Protein AF-A0A060YW47-F1 (afdb_monomer)

Structure (mmCIF, N/CA/C/O backbone):
data_AF-A0A060YW47-F1
#
_entry.id   AF-A0A060YW47-F1
#
loop_
_atom_site.group_PDB
_atom_site.id
_atom_site.type_symbol
_atom_site.label_atom_id
_atom_site.label_alt_id
_atom_site.label_comp_id
_atom_site.label_asym_id
_atom_site.label_entity_id
_atom_site.label_seq_id
_atom_site.pdbx_PDB_ins_code
_atom_site.Cartn_x
_atom_site.Cartn_y
_atom_site.Cartn_z
_atom_site.occupancy
_atom_site.B_iso_or_equiv
_atom_site.auth_seq_id
_atom_site.auth_comp_id
_atom_site.auth_asym_id
_atom_site.auth_atom_id
_atom_site.pdbx_PDB_model_num
ATOM 1 N N . MET A 1 1 ? 2.287 -8.862 11.123 1.00 85.50 1 MET A N 1
ATOM 2 C CA . MET A 1 1 ? 1.867 -7.884 10.090 1.00 85.50 1 MET A CA 1
ATOM 3 C C . MET A 1 1 ? 0.951 -8.577 9.092 1.00 85.50 1 MET A C 1
ATOM 5 O O . MET A 1 1 ? 1.106 -9.778 8.912 1.00 85.50 1 MET A O 1
ATOM 9 N N . LYS A 1 2 ? 0.006 -7.854 8.477 1.00 94.81 2 LYS A N 1
ATOM 10 C CA . LYS A 1 2 ? -0.851 -8.358 7.388 1.00 94.81 2 LYS A CA 1
ATOM 11 C C . LYS A 1 2 ? -0.605 -7.508 6.139 1.00 94.81 2 LYS A C 1
ATOM 13 O O . LYS A 1 2 ? -0.529 -6.289 6.262 1.00 94.81 2 LYS A O 1
ATOM 18 N N . LEU A 1 3 ? -0.453 -8.144 4.979 1.00 96.06 3 LEU A N 1
ATOM 19 C CA . LEU A 1 3 ? -0.354 -7.451 3.695 1.00 96.06 3 LEU A CA 1
ATOM 20 C C . LEU A 1 3 ? -1.755 -6.988 3.275 1.00 96.06 3 LEU A C 1
ATOM 22 O O . LEU A 1 3 ? -2.703 -7.760 3.368 1.00 96.06 3 LEU A O 1
ATOM 26 N N . ILE A 1 4 ? -1.881 -5.729 2.859 1.00 97.12 4 ILE A N 1
ATOM 27 C CA . ILE A 1 4 ? -3.137 -5.164 2.333 1.00 97.12 4 ILE A CA 1
ATOM 28 C C . ILE A 1 4 ? -3.145 -5.248 0.804 1.00 97.12 4 ILE A C 1
ATOM 30 O O . ILE A 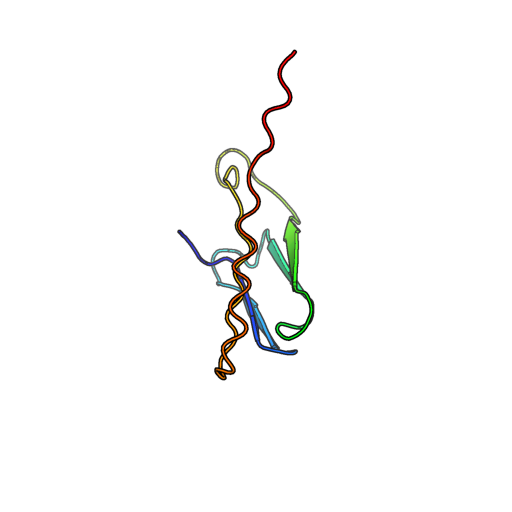1 4 ? -4.129 -5.656 0.194 1.00 97.12 4 ILE A O 1
ATOM 34 N N . GLY A 1 5 ? -2.021 -4.883 0.194 1.00 97.19 5 GLY A N 1
ATOM 35 C CA . GLY A 1 5 ? -1.795 -4.915 -1.241 1.00 97.19 5 GLY A CA 1
ATOM 36 C C . GLY A 1 5 ? -0.417 -4.352 -1.573 1.00 97.19 5 GLY A C 1
ATOM 37 O O . GLY A 1 5 ? 0.277 -3.835 -0.693 1.00 97.19 5 GLY A O 1
ATOM 38 N N . TYR A 1 6 ? -0.011 -4.471 -2.831 1.00 96.38 6 TYR A N 1
ATOM 39 C CA . TYR A 1 6 ? 1.276 -3.980 -3.315 1.00 96.38 6 TYR A CA 1
ATOM 40 C C . TYR A 1 6 ? 1.231 -3.631 -4.804 1.00 96.38 6 TYR A C 1
ATOM 42 O O . TYR A 1 6 ? 0.388 -4.120 -5.556 1.00 96.38 6 TYR A O 1
ATOM 50 N N . ALA A 1 7 ? 2.180 -2.791 -5.216 1.00 96.50 7 ALA A N 1
ATOM 51 C CA . ALA A 1 7 ? 2.479 -2.526 -6.614 1.00 96.50 7 ALA A CA 1
ATOM 52 C C . ALA A 1 7 ? 3.776 -3.253 -6.996 1.00 96.50 7 ALA A C 1
ATOM 54 O O . ALA A 1 7 ? 4.818 -3.036 -6.379 1.00 96.50 7 ALA A O 1
ATOM 55 N N . TYR A 1 8 ? 3.721 -4.106 -8.015 1.00 93.88 8 TYR A N 1
ATOM 56 C CA . TYR A 1 8 ? 4.890 -4.690 -8.666 1.00 93.88 8 TYR A CA 1
ATOM 57 C C . TYR A 1 8 ? 5.056 -4.050 -10.041 1.00 93.88 8 TYR A C 1
ATOM 59 O O . TYR A 1 8 ? 4.336 -4.382 -10.986 1.00 93.88 8 TYR A O 1
ATOM 67 N N . TYR A 1 9 ? 5.972 -3.081 -10.136 1.00 92.31 9 TYR A N 1
ATOM 68 C CA . TYR A 1 9 ? 5.993 -2.122 -11.241 1.00 92.31 9 TYR A CA 1
ATOM 69 C C . TYR A 1 9 ? 4.579 -1.560 -11.466 1.00 92.31 9 TYR A C 1
ATOM 71 O O . TYR A 1 9 ? 3.980 -1.017 -10.543 1.00 92.31 9 TYR A O 1
ATOM 79 N N . LYS A 1 10 ? 4.001 -1.756 -12.652 1.00 95.00 10 LYS A N 1
ATOM 80 C CA . LYS A 1 10 ? 2.662 -1.266 -13.008 1.00 95.00 10 LYS A CA 1
ATOM 81 C C . LYS A 1 10 ? 1.519 -2.205 -12.607 1.00 95.00 10 LYS A C 1
ATOM 83 O O . LYS A 1 10 ? 0.360 -1.864 -12.825 1.00 95.00 10 LYS A O 1
ATOM 88 N N . THR A 1 11 ? 1.823 -3.381 -12.067 1.00 97.06 11 THR A N 1
ATOM 89 C CA . THR A 1 11 ? 0.811 -4.362 -11.667 1.00 97.06 11 THR A CA 1
ATOM 90 C C . THR A 1 11 ? 0.408 -4.127 -10.221 1.00 97.06 11 THR A C 1
ATOM 92 O O . THR A 1 11 ? 1.265 -4.097 -9.341 1.00 97.06 11 THR A O 1
ATOM 95 N N . ILE A 1 12 ? -0.892 -3.998 -9.966 1.00 97.69 12 ILE A N 1
ATOM 96 C CA . ILE A 1 12 ? -1.448 -3.874 -8.617 1.00 97.69 12 ILE A CA 1
ATOM 97 C C . ILE A 1 12 ? -2.029 -5.215 -8.184 1.00 97.69 12 ILE A C 1
ATOM 99 O O . ILE A 1 12 ? -2.800 -5.825 -8.924 1.00 97.69 12 ILE A O 1
ATOM 103 N N . THR A 1 13 ? -1.707 -5.626 -6.962 1.00 97.69 13 THR A N 1
ATOM 104 C CA . THR A 1 13 ? -2.290 -6.804 -6.321 1.00 97.69 13 THR A CA 1
ATOM 105 C C . THR A 1 13 ? -2.894 -6.398 -4.984 1.00 97.69 13 THR A C 1
ATOM 107 O O . THR A 1 13 ? -2.218 -5.789 -4.155 1.00 97.69 13 THR A O 1
ATOM 110 N N . MET A 1 14 ? -4.156 -6.764 -4.765 1.00 98.00 14 MET A N 1
ATOM 111 C CA . MET A 1 14 ? -4.852 -6.604 -3.489 1.00 98.00 14 MET A CA 1
ATOM 112 C C . MET A 1 14 ? -5.028 -7.961 -2.813 1.00 98.00 14 MET A C 1
ATOM 114 O O . MET A 1 14 ? -5.227 -8.979 -3.473 1.00 98.00 14 MET A O 1
ATOM 118 N N . GLU A 1 15 ? -4.977 -7.970 -1.485 1.00 97.88 15 GLU A N 1
ATOM 119 C CA . GLU A 1 15 ? -5.379 -9.132 -0.703 1.00 97.88 15 GLU A CA 1
ATOM 120 C C . GLU A 1 15 ? -6.904 -9.146 -0.553 1.00 97.88 15 GLU A C 1
ATOM 122 O O . GLU A 1 15 ? -7.504 -8.153 -0.132 1.00 97.88 15 GLU A O 1
ATOM 127 N N . LYS A 1 16 ? -7.536 -10.294 -0.840 1.00 96.75 16 LYS A N 1
ATOM 128 C CA . LYS A 1 16 ? -9.008 -10.445 -0.910 1.00 96.75 16 LYS A CA 1
ATOM 129 C C . LYS A 1 16 ? -9.753 -9.884 0.302 1.00 96.75 16 LYS A C 1
ATOM 131 O O . LYS A 1 16 ? -10.848 -9.344 0.180 1.00 96.75 16 LYS A O 1
ATOM 136 N N . SER A 1 17 ? -9.161 -10.008 1.487 1.00 94.44 17 SER A N 1
ATOM 137 C CA . SER A 1 17 ? -9.747 -9.534 2.746 1.00 94.44 17 SER A CA 1
ATOM 138 C C . SER A 1 17 ? -9.865 -8.006 2.840 1.00 94.44 17 SER A C 1
ATOM 140 O O . SER A 1 17 ? -10.597 -7.517 3.698 1.00 94.44 17 SER A O 1
ATOM 142 N N . PHE A 1 18 ? -9.164 -7.253 1.986 1.00 95.56 18 PHE A N 1
ATOM 143 C CA . PHE A 1 18 ? -9.043 -5.794 2.064 1.00 95.56 18 PHE A CA 1
ATOM 144 C C . PHE A 1 18 ? -9.621 -5.045 0.854 1.00 95.56 18 PHE A C 1
ATOM 146 O O . PHE A 1 18 ? -9.812 -3.834 0.939 1.00 95.56 18 PHE A O 1
ATOM 153 N N . GLU A 1 19 ? -9.981 -5.746 -0.225 1.00 94.12 19 GLU A N 1
ATOM 154 C CA . GLU A 1 19 ? -10.498 -5.162 -1.480 1.00 94.12 19 GLU A CA 1
ATOM 155 C C . GLU A 1 19 ? -11.734 -4.259 -1.309 1.00 94.12 19 GLU A C 1
ATOM 157 O O . GLU A 1 19 ? -11.994 -3.398 -2.142 1.00 94.12 19 GLU A O 1
ATOM 162 N N . LYS A 1 20 ? -12.517 -4.439 -0.236 1.00 94.56 20 LYS A N 1
ATOM 163 C CA . LYS A 1 20 ? -13.748 -3.660 -0.002 1.00 94.56 20 LYS A CA 1
ATOM 164 C C . LYS A 1 20 ? -13.510 -2.265 0.575 1.00 94.56 20 LYS A C 1
ATOM 166 O O . LYS A 1 20 ? -14.312 -1.369 0.337 1.00 94.56 20 LYS A O 1
ATOM 171 N N . HIS A 1 21 ? -12.468 -2.103 1.385 1.00 94.94 21 HIS A N 1
ATOM 172 C CA . HIS A 1 21 ? -12.272 -0.911 2.225 1.00 94.94 21 HIS A CA 1
ATOM 173 C C . HIS A 1 21 ? -10.984 -0.158 1.886 1.00 94.94 21 HIS A C 1
ATOM 175 O O . HIS A 1 21 ? -10.820 0.998 2.280 1.00 94.94 21 H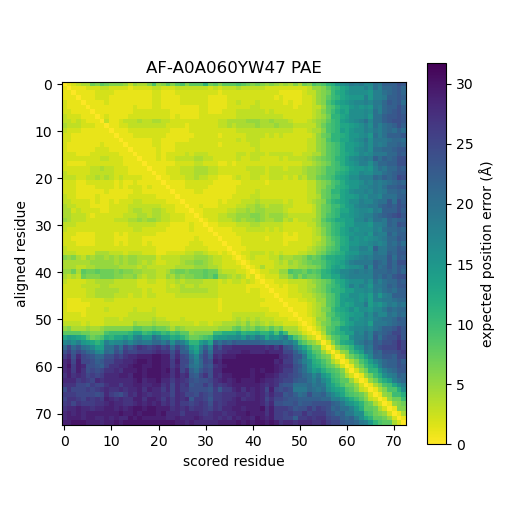IS A O 1
ATOM 181 N N . PHE A 1 22 ? -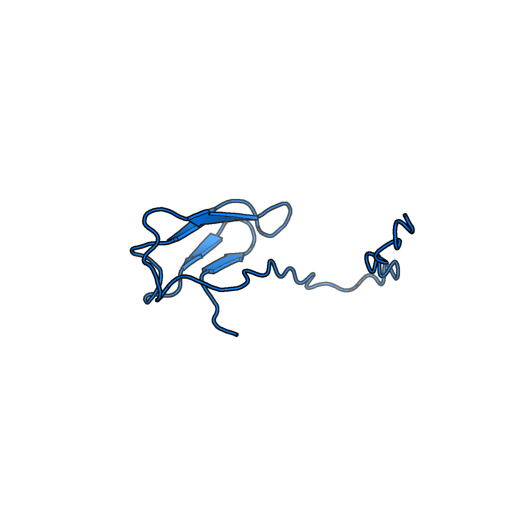10.097 -0.802 1.129 1.00 97.06 22 PHE A N 1
ATOM 182 C CA . PHE A 1 22 ? -8.789 -0.296 0.757 1.00 97.06 22 PHE A CA 1
ATOM 183 C C . PHE A 1 22 ? -8.562 -0.473 -0.738 1.00 97.06 22 PHE A C 1
ATOM 185 O O . PHE A 1 22 ? -9.140 -1.355 -1.370 1.00 97.06 22 PHE A O 1
ATOM 192 N N . ASN A 1 23 ? -7.667 0.336 -1.290 1.00 97.62 23 ASN A N 1
ATOM 193 C CA . ASN A 1 23 ? -7.151 0.152 -2.639 1.00 97.62 23 ASN A CA 1
ATOM 194 C C . ASN A 1 23 ? -5.668 0.535 -2.690 1.00 97.62 23 ASN A C 1
ATOM 196 O O . ASN A 1 23 ? -5.217 1.360 -1.897 1.00 97.62 23 ASN A O 1
ATOM 200 N N . VAL A 1 24 ? -4.916 -0.029 -3.632 1.00 97.62 24 VAL A N 1
ATOM 201 C CA . VAL A 1 24 ? -3.519 0.338 -3.893 1.00 97.62 24 VAL A CA 1
ATOM 202 C C . VAL A 1 24 ? -3.392 0.874 -5.315 1.00 97.62 24 VAL A C 1
ATOM 204 O O . VAL A 1 24 ? -4.035 0.384 -6.237 1.00 97.62 24 VAL A O 1
ATOM 207 N N . SER A 1 25 ? -2.569 1.900 -5.514 1.00 97.44 25 SER A N 1
ATOM 208 C CA . SER A 1 25 ? -2.240 2.407 -6.851 1.00 97.44 25 SER A CA 1
ATOM 209 C C . SER A 1 25 ? -0.784 2.853 -6.943 1.00 97.44 25 SER A C 1
ATOM 211 O O . SER A 1 25 ? -0.098 2.955 -5.930 1.00 97.44 25 SER A O 1
ATOM 213 N N . GLY A 1 26 ? -0.329 3.184 -8.153 1.00 95.62 26 GLY A N 1
ATOM 214 C CA . GLY A 1 26 ? 1.008 3.723 -8.409 1.00 95.62 26 GLY A CA 1
ATOM 215 C C . GLY A 1 26 ? 1.874 2.793 -9.256 1.00 95.62 26 GLY A C 1
ATOM 216 O O . GLY A 1 26 ? 1.362 1.961 -10.003 1.00 95.62 26 GLY A O 1
ATOM 217 N N . ASP A 1 27 ? 3.187 2.972 -9.144 1.00 94.31 27 ASP A N 1
ATOM 218 C CA . ASP A 1 27 ? 4.222 2.188 -9.812 1.00 94.31 27 ASP A CA 1
ATOM 219 C C . ASP A 1 27 ? 5.248 1.735 -8.766 1.00 94.31 27 ASP A C 1
ATOM 221 O O . ASP A 1 27 ? 5.956 2.559 -8.187 1.00 94.31 27 ASP A O 1
ATOM 225 N N . GLY A 1 28 ? 5.360 0.425 -8.542 1.00 91.56 28 GLY A N 1
ATOM 226 C CA . GLY A 1 28 ? 6.274 -0.164 -7.560 1.00 91.56 28 GLY A CA 1
ATOM 227 C C . GLY A 1 28 ? 7.756 0.169 -7.782 1.00 91.56 28 GLY A C 1
ATOM 228 O O . GLY A 1 28 ? 8.553 0.008 -6.864 1.00 91.56 28 GLY A O 1
ATOM 229 N N . GLY A 1 29 ? 8.135 0.659 -8.969 1.00 90.25 29 GLY A N 1
ATOM 230 C CA . GLY A 1 29 ? 9.480 1.167 -9.250 1.00 90.25 29 GLY A CA 1
ATOM 231 C C . GLY A 1 29 ? 9.700 2.646 -8.902 1.00 90.25 29 GLY A C 1
ATOM 232 O O . GLY A 1 29 ? 10.813 3.140 -9.072 1.00 90.25 29 GLY A O 1
ATOM 233 N N . LYS A 1 30 ? 8.662 3.374 -8.470 1.00 91.94 30 LYS A N 1
ATOM 234 C CA . LYS A 1 30 ? 8.705 4.822 -8.197 1.00 91.94 30 LYS A CA 1
ATOM 235 C C . LYS A 1 30 ? 8.019 5.171 -6.880 1.00 91.94 30 LYS A C 1
ATOM 237 O O . LYS A 1 30 ? 8.676 5.578 -5.929 1.00 91.94 30 LYS A O 1
ATOM 242 N N . GLU A 1 31 ? 6.703 5.006 -6.837 1.00 93.56 31 GLU A N 1
ATOM 243 C CA . GLU A 1 31 ? 5.843 5.383 -5.721 1.00 93.56 31 GLU A CA 1
ATOM 244 C C . GLU A 1 31 ? 4.555 4.560 -5.739 1.00 93.56 31 GLU A C 1
ATOM 246 O O . GLU A 1 31 ? 3.995 4.266 -6.796 1.00 93.56 31 GLU A O 1
ATOM 251 N N . ALA A 1 32 ? 4.067 4.210 -4.555 1.00 95.62 32 ALA A N 1
ATOM 252 C CA . ALA A 1 32 ? 2.816 3.493 -4.377 1.00 95.62 32 ALA A CA 1
ATOM 253 C C . ALA A 1 32 ? 1.974 4.178 -3.302 1.00 95.62 32 ALA A C 1
ATOM 255 O O . ALA A 1 32 ? 2.498 4.746 -2.342 1.00 95.62 32 ALA A O 1
ATOM 256 N N . TYR A 1 33 ? 0.662 4.092 -3.466 1.00 97.19 33 TYR A N 1
ATOM 257 C CA . TYR A 1 33 ? -0.324 4.764 -2.638 1.00 97.19 33 TYR A CA 1
ATOM 258 C C . TYR A 1 33 ? -1.282 3.739 -2.050 1.00 97.19 33 TYR A C 1
ATOM 260 O O . TYR A 1 33 ? -1.789 2.884 -2.776 1.00 97.19 33 TYR A O 1
ATOM 268 N N . LEU A 1 34 ? -1.550 3.853 -0.750 1.00 97.31 34 LEU A N 1
ATOM 269 C CA . LEU A 1 34 ? -2.639 3.147 -0.083 1.00 97.31 34 LEU A CA 1
ATOM 270 C C . LEU A 1 34 ? -3.814 4.114 0.075 1.00 97.31 34 LEU A C 1
ATOM 272 O O . LEU A 1 34 ? -3.695 5.136 0.747 1.00 97.31 34 LEU A O 1
ATOM 276 N N . HIS A 1 35 ? -4.950 3.772 -0.521 1.00 97.31 35 HIS A N 1
ATOM 277 C CA . HIS A 1 35 ? -6.199 4.519 -0.415 1.00 97.31 35 HIS A CA 1
ATOM 278 C C . HIS A 1 35 ? -7.083 3.891 0.653 1.00 97.31 35 HIS A C 1
ATOM 280 O O . HIS A 1 35 ? -7.382 2.698 0.596 1.00 97.31 35 HIS A O 1
ATOM 286 N N . LEU A 1 36 ? -7.514 4.703 1.613 1.00 95.50 36 LEU A N 1
ATOM 287 C CA . LEU A 1 36 ? -8.414 4.310 2.691 1.00 95.50 36 LEU A CA 1
ATOM 288 C C . LEU A 1 36 ? -9.821 4.776 2.294 1.00 95.50 36 LEU A C 1
ATOM 290 O O . LEU A 1 36 ? -10.112 5.967 2.361 1.00 95.50 36 LEU A O 1
ATOM 294 N N . LEU A 1 37 ? -10.668 3.862 1.811 1.00 95.00 37 LEU A N 1
ATOM 295 C CA . LEU A 1 37 ? -11.940 4.214 1.163 1.00 95.00 37 LEU A CA 1
ATOM 296 C C . LEU A 1 37 ? -13.108 4.296 2.151 1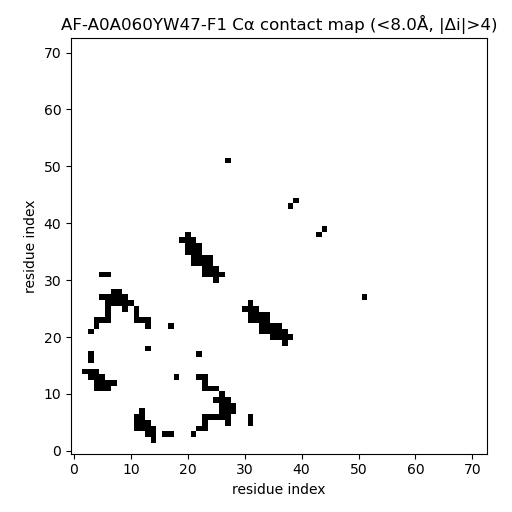.00 95.00 37 LEU A C 1
ATOM 298 O O . LEU A 1 37 ? -13.876 5.253 2.138 1.00 95.00 37 LEU A O 1
ATOM 302 N N . SER A 1 38 ? -13.264 3.277 2.998 1.00 92.25 38 SER A N 1
ATOM 303 C CA . SER A 1 38 ? -14.370 3.177 3.958 1.00 92.25 38 SER A CA 1
ATOM 304 C C . SER A 1 38 ? -13.887 2.473 5.222 1.00 92.25 38 SER A C 1
ATOM 306 O O . SER A 1 38 ? -14.059 1.264 5.378 1.00 92.25 38 SER A O 1
ATOM 308 N N . LEU A 1 39 ? -13.211 3.233 6.087 1.00 91.62 39 LEU A N 1
ATOM 309 C CA . LEU A 1 39 ? -12.620 2.727 7.325 1.00 91.62 39 LEU A CA 1
ATOM 310 C C . LEU A 1 39 ? -13.681 2.405 8.371 1.00 91.62 39 LEU A C 1
ATOM 312 O O . LEU A 1 39 ? -14.621 3.174 8.581 1.00 91.62 39 LEU A O 1
ATOM 316 N N . ARG A 1 40 ? -13.479 1.293 9.073 1.00 93.81 40 ARG A N 1
ATOM 317 C CA . ARG A 1 40 ? -14.307 0.853 10.193 1.00 93.81 40 ARG A CA 1
ATOM 318 C C . ARG A 1 40 ? -13.506 0.911 11.481 1.00 93.81 40 ARG A C 1
ATOM 320 O O . ARG A 1 40 ? -12.346 0.503 11.534 1.00 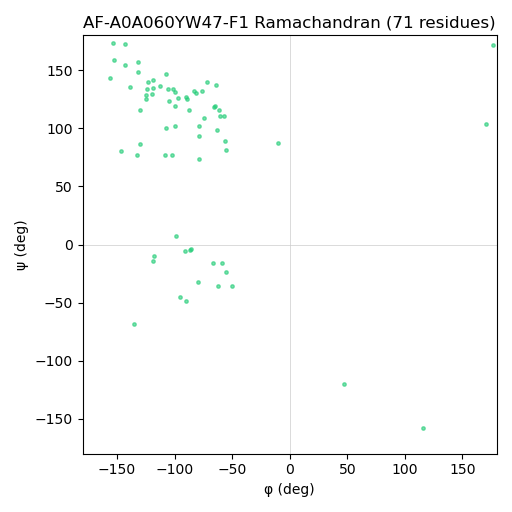93.81 40 ARG A O 1
ATOM 327 N N . ALA A 1 41 ? -14.143 1.414 12.526 1.00 89.19 41 ALA A N 1
ATOM 328 C CA . ALA A 1 41 ? -13.602 1.361 13.869 1.00 89.19 41 ALA A CA 1
ATOM 329 C C . ALA A 1 41 ? -14.373 0.302 14.678 1.00 89.19 41 ALA A C 1
ATOM 331 O O . ALA A 1 41 ? -15.605 0.343 14.666 1.00 89.19 41 ALA A O 1
ATOM 332 N N . PRO A 1 42 ? -13.676 -0.576 15.426 1.00 92.50 42 PRO A N 1
ATOM 333 C CA . PRO A 1 42 ? -12.228 -0.564 15.679 1.00 92.50 42 PRO A CA 1
ATOM 334 C C . PRO A 1 42 ? -11.370 -1.368 14.679 1.00 92.50 42 PRO A C 1
ATOM 336 O O . PRO A 1 42 ? -10.148 -1.338 14.791 1.00 92.50 42 PRO A O 1
ATOM 339 N N . GLU A 1 43 ? -11.965 -2.097 13.734 1.00 93.06 43 GLU A N 1
ATOM 340 C CA . GLU A 1 43 ? -11.293 -3.161 12.967 1.00 93.06 43 GLU A CA 1
ATOM 341 C C . GLU A 1 43 ? -10.120 -2.675 12.109 1.00 93.06 43 GLU A C 1
ATOM 343 O O . GLU A 1 43 ? -9.120 -3.384 11.979 1.00 93.06 43 GLU A O 1
ATOM 348 N N . ASP A 1 44 ? -10.233 -1.474 11.541 1.00 93.25 44 ASP A N 1
ATOM 349 C CA . ASP A 1 44 ? -9.234 -0.886 10.648 1.00 93.25 44 ASP A CA 1
ATOM 350 C C . ASP A 1 44 ? -8.312 0.112 11.397 1.00 93.25 44 ASP A C 1
ATOM 352 O O . ASP A 1 44 ? -7.474 0.786 10.793 1.00 93.25 44 ASP A O 1
ATOM 356 N N . SER A 1 45 ? -8.421 0.211 12.729 1.00 94.75 45 SER A N 1
ATOM 357 C CA . SER A 1 45 ? -7.525 1.028 13.557 1.00 94.75 45 SER A CA 1
ATOM 358 C C . SER A 1 45 ? -6.192 0.310 13.779 1.00 94.75 45 SER A C 1
ATOM 360 O O . SER A 1 45 ? -6.083 -0.592 14.611 1.00 94.75 45 SER A O 1
ATOM 362 N N . ALA A 1 46 ? -5.156 0.723 13.050 1.00 93.19 46 ALA A N 1
ATOM 363 C CA . ALA A 1 46 ? -3.824 0.128 13.116 1.00 93.19 46 ALA A CA 1
ATOM 364 C C . ALA A 1 46 ? -2.725 1.128 12.722 1.00 93.19 46 ALA A C 1
ATOM 366 O O . ALA A 1 46 ? -2.998 2.231 12.249 1.00 93.19 46 ALA A O 1
ATOM 367 N N . VAL A 1 47 ? -1.464 0.715 12.879 1.00 95.56 47 VAL A N 1
ATOM 368 C CA . VAL A 1 47 ? -0.319 1.404 12.271 1.00 95.56 47 VAL A CA 1
ATOM 369 C C . VAL A 1 47 ? -0.068 0.812 10.888 1.00 95.56 47 VAL A C 1
ATOM 371 O O . VAL A 1 47 ? 0.108 -0.400 10.743 1.00 95.56 47 VAL A O 1
ATOM 374 N N . TYR A 1 48 ? -0.043 1.676 9.878 1.00 95.56 48 TYR A N 1
ATOM 375 C CA . TYR A 1 48 ? 0.161 1.305 8.482 1.00 95.56 48 TYR A CA 1
ATOM 376 C C . TYR A 1 48 ? 1.613 1.563 8.082 1.00 95.56 48 TYR A C 1
ATOM 378 O O . TYR A 1 48 ? 2.150 2.642 8.330 1.00 95.56 48 TYR A O 1
ATOM 386 N N . TYR A 1 49 ? 2.242 0.573 7.452 1.00 94.81 49 TYR A N 1
ATOM 387 C CA . TYR A 1 49 ? 3.642 0.640 7.043 1.00 94.81 49 TYR A CA 1
ATOM 388 C C . TYR A 1 49 ? 3.762 0.493 5.530 1.00 94.81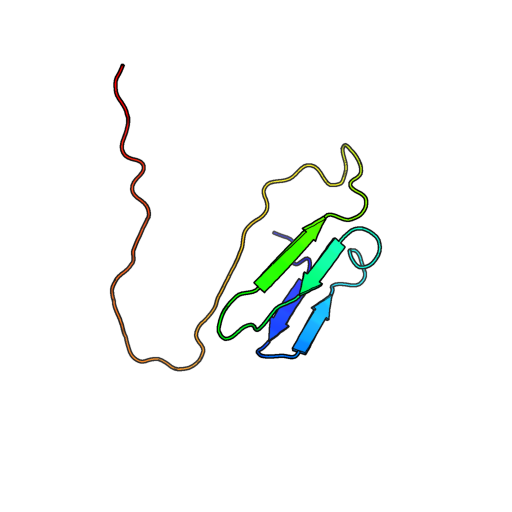 49 TYR A C 1
ATOM 390 O O . TYR A 1 49 ? 3.247 -0.467 4.957 1.00 94.81 49 TYR A O 1
ATOM 398 N N . CYS A 1 50 ? 4.496 1.409 4.903 1.00 92.88 50 CYS A N 1
ATOM 399 C CA . CYS A 1 50 ? 4.947 1.243 3.527 1.00 92.88 50 CYS A CA 1
ATOM 400 C C . CYS A 1 50 ? 6.227 0.401 3.515 1.00 92.88 50 CYS A C 1
ATOM 402 O O . CYS A 1 50 ? 7.163 0.686 4.265 1.00 92.88 50 CYS A O 1
ATOM 404 N N . ALA A 1 51 ? 6.276 -0.610 2.650 1.00 91.69 51 ALA A N 1
ATOM 405 C CA . ALA A 1 51 ? 7.456 -1.435 2.423 1.00 91.69 51 ALA A CA 1
ATOM 406 C C . ALA A 1 51 ? 7.843 -1.381 0.942 1.00 91.69 51 ALA A C 1
ATOM 408 O O . ALA A 1 51 ? 6.976 -1.406 0.071 1.00 91.69 51 ALA A O 1
ATOM 409 N N . ALA A 1 52 ? 9.143 -1.316 0.667 1.00 90.69 52 ALA A N 1
ATOM 410 C CA . ALA A 1 52 ? 9.700 -1.345 -0.677 1.00 90.69 52 ALA A CA 1
ATOM 411 C C . ALA A 1 52 ? 10.952 -2.227 -0.676 1.00 90.69 52 ALA A C 1
ATOM 413 O O . ALA A 1 52 ? 11.783 -2.121 0.226 1.00 90.69 52 ALA A O 1
ATOM 414 N N . SER A 1 53 ? 11.083 -3.091 -1.680 1.00 84.88 53 SER A N 1
ATOM 415 C CA . SER A 1 53 ? 12.242 -3.968 -1.860 1.00 84.88 53 SER A CA 1
ATOM 416 C C . SER A 1 53 ? 12.831 -3.759 -3.249 1.00 84.88 53 SER A C 1
ATOM 418 O O . SER A 1 53 ? 12.124 -3.909 -4.245 1.00 84.88 53 SER A O 1
ATOM 420 N N . GLN A 1 54 ? 14.122 -3.444 -3.326 1.00 76.88 54 GLN A N 1
ATOM 421 C CA . GLN A 1 54 ? 14.850 -3.417 -4.592 1.00 76.88 54 GLN A CA 1
ATOM 422 C C . GLN A 1 54 ? 15.386 -4.824 -4.872 1.00 76.88 54 GLN A C 1
ATOM 424 O O . GLN A 1 54 ? 16.194 -5.339 -4.106 1.00 76.88 54 GLN A O 1
ATOM 429 N N . HIS A 1 55 ? 14.920 -5.461 -5.949 1.00 65.50 55 HIS A N 1
ATOM 430 C CA . HIS A 1 55 ? 15.439 -6.756 -6.397 1.00 65.50 55 HIS A CA 1
ATOM 431 C C . HIS A 1 55 ? 16.377 -6.559 -7.592 1.00 65.50 55 HIS A C 1
ATOM 433 O O . HIS A 1 55 ? 15.992 -6.756 -8.740 1.00 65.50 55 HIS A O 1
ATOM 439 N N . SER A 1 56 ? 17.588 -6.101 -7.284 1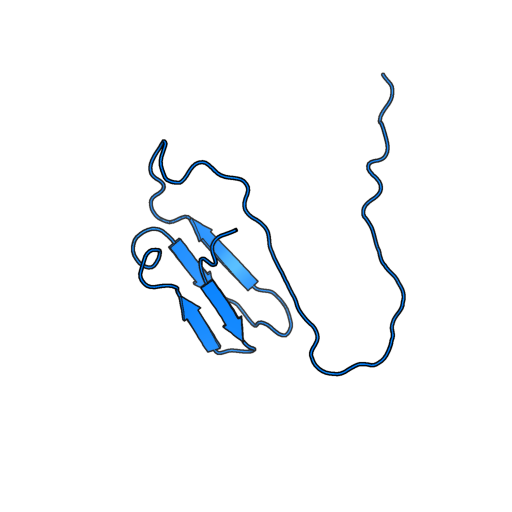.00 65.50 56 SER A N 1
ATOM 440 C CA . SER A 1 56 ? 18.826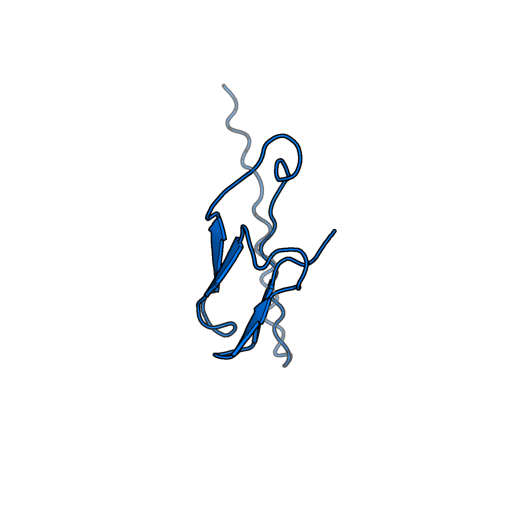 -6.234 -8.061 1.00 65.50 56 SER A CA 1
ATOM 441 C C . SER A 1 56 ? 19.844 -5.333 -7.372 1.00 65.50 56 SER A C 1
ATOM 443 O O . SER A 1 56 ? 19.748 -4.107 -7.433 1.00 65.50 56 SER A O 1
ATOM 445 N N . ASP A 1 57 ? 20.742 -5.973 -6.644 1.00 52.28 57 ASP A N 1
ATOM 446 C CA . ASP A 1 57 ? 21.783 -5.369 -5.834 1.00 52.28 57 ASP A CA 1
ATOM 447 C C . ASP A 1 57 ? 22.757 -4.541 -6.691 1.00 52.28 57 ASP A C 1
ATOM 449 O O . ASP A 1 57 ? 23.459 -5.069 -7.552 1.00 52.28 57 ASP A O 1
ATOM 453 N N . VAL A 1 58 ? 22.788 -3.233 -6.448 1.00 55.69 58 VAL A N 1
ATOM 454 C CA . VAL A 1 58 ? 24.043 -2.481 -6.435 1.00 55.69 58 VAL A CA 1
ATOM 455 C C . VAL A 1 58 ? 24.011 -1.685 -5.140 1.00 55.69 58 VAL A C 1
ATOM 457 O O . VAL A 1 58 ? 23.489 -0.572 -5.123 1.00 55.69 58 VAL A O 1
ATOM 460 N N . GLU A 1 59 ? 24.473 -2.306 -4.053 1.00 62.25 59 GLU A N 1
ATOM 461 C CA . GLU A 1 59 ? 24.924 -1.715 -2.789 1.00 62.25 59 GLU A CA 1
ATOM 462 C C . GLU A 1 59 ? 25.052 -0.182 -2.870 1.00 62.25 59 GLU A C 1
ATOM 464 O O . GLU A 1 59 ? 26.113 0.377 -3.156 1.00 62.25 59 GLU A O 1
ATOM 469 N N . LYS A 1 60 ? 23.959 0.538 -2.598 1.00 57.03 60 LYS A N 1
ATOM 470 C CA . LYS A 1 60 ? 24.044 1.938 -2.191 1.00 57.03 60 LYS A CA 1
ATOM 471 C C . LYS A 1 60 ? 23.684 1.988 -0.723 1.00 57.03 60 LYS A C 1
ATOM 473 O O . LYS A 1 60 ? 22.577 2.365 -0.344 1.00 57.03 60 LYS A O 1
ATOM 478 N N . LEU A 1 61 ? 24.659 1.576 0.087 1.00 56.75 61 LEU A N 1
ATOM 479 C CA . LEU A 1 61 ? 24.725 1.800 1.526 1.00 56.75 61 LEU A CA 1
ATOM 480 C C . LEU A 1 61 ? 24.621 3.298 1.830 1.00 56.75 61 LEU A C 1
ATOM 482 O O . LEU A 1 61 ? 25.605 3.986 2.071 1.00 56.75 61 LEU A O 1
ATOM 486 N N . LEU A 1 62 ? 23.398 3.808 1.840 1.00 56.28 62 LEU A N 1
ATOM 487 C CA . LEU A 1 62 ? 23.003 4.955 2.637 1.00 56.28 62 LEU A CA 1
ATOM 488 C C .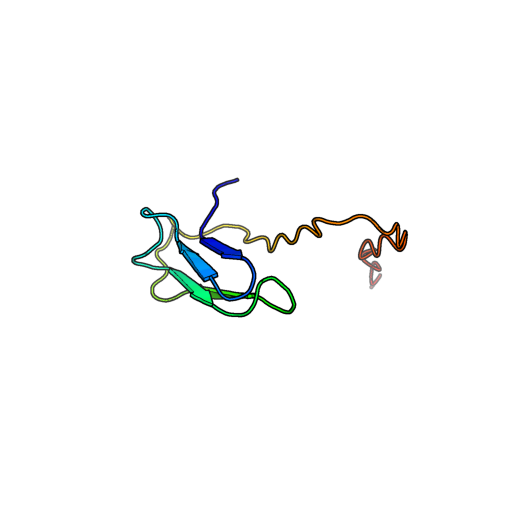 LEU A 1 62 ? 21.697 4.562 3.312 1.00 56.28 62 LEU A C 1
ATOM 490 O O . LEU A 1 62 ? 20.609 4.957 2.894 1.00 56.28 62 LEU A O 1
ATOM 494 N N . SER A 1 63 ? 21.832 3.746 4.362 1.00 54.09 63 SER A N 1
ATOM 495 C CA . SER A 1 63 ? 20.786 3.538 5.359 1.00 54.09 63 SER A CA 1
ATOM 496 C C . SER A 1 63 ? 20.416 4.897 5.947 1.00 54.09 63 SER A C 1
ATOM 498 O O . SER A 1 63 ? 20.999 5.357 6.925 1.00 54.09 63 SER A O 1
ATOM 500 N N . SER A 1 64 ? 19.456 5.571 5.322 1.00 54.16 64 SER A N 1
ATOM 501 C CA . SER A 1 64 ? 18.829 6.764 5.871 1.00 54.16 64 SER A CA 1
ATOM 502 C C . SER A 1 64 ? 17.806 6.313 6.906 1.00 54.16 64 SER A C 1
ATOM 504 O O . SER A 1 64 ? 16.599 6.331 6.670 1.00 54.16 64 SER A O 1
ATOM 506 N N . THR A 1 65 ? 18.296 5.872 8.063 1.00 52.16 65 THR A N 1
ATOM 507 C CA . THR A 1 65 ? 17.461 5.760 9.255 1.00 52.16 65 THR A CA 1
ATOM 508 C C . THR A 1 65 ? 17.071 7.183 9.633 1.00 52.16 65 THR A C 1
ATOM 510 O O . THR A 1 65 ? 17.940 8.015 9.892 1.00 52.16 65 THR A O 1
ATOM 513 N N . LYS A 1 66 ? 15.771 7.501 9.629 1.00 49.72 66 LYS A N 1
ATOM 514 C CA . LYS A 1 66 ? 15.293 8.760 10.208 1.00 49.72 66 LYS A CA 1
ATOM 515 C C . LYS A 1 66 ? 15.609 8.725 11.704 1.00 49.72 66 LYS A C 1
ATOM 517 O O . LYS A 1 66 ? 14.868 8.119 12.470 1.00 49.72 66 LYS A O 1
ATOM 522 N N . THR A 1 67 ? 16.701 9.354 12.122 1.00 50.75 67 THR A N 1
ATOM 523 C CA . THR A 1 67 ? 16.905 9.676 13.533 1.00 50.75 67 THR A CA 1
ATOM 524 C C . THR A 1 67 ? 15.826 10.679 13.920 1.00 50.75 67 THR A C 1
ATOM 526 O O . THR A 1 67 ? 15.736 11.753 13.324 1.00 50.75 67 THR A O 1
ATOM 529 N N . MET A 1 68 ? 14.977 10.331 14.887 1.00 45.12 68 MET A N 1
ATOM 530 C CA . MET A 1 68 ? 14.144 11.320 15.559 1.00 45.12 68 MET A CA 1
ATOM 531 C C . MET A 1 68 ? 15.079 12.322 16.239 1.00 45.12 68 MET A C 1
ATOM 533 O O . MET A 1 68 ? 15.790 11.971 17.175 1.00 45.12 68 MET A O 1
ATOM 537 N N . SER A 1 69 ? 15.126 13.558 15.750 1.00 58.78 69 SER A N 1
ATOM 538 C CA . SER A 1 69 ? 15.732 14.648 16.505 1.00 58.78 69 SER A CA 1
ATOM 539 C C . SER A 1 69 ? 14.769 15.021 17.630 1.00 58.78 69 SER A C 1
ATOM 541 O O . SER A 1 69 ? 13.708 15.590 17.359 1.00 58.78 69 SER A O 1
ATOM 543 N N . ASP A 1 70 ? 15.126 14.693 18.871 1.00 52.50 70 ASP A N 1
ATOM 544 C CA . ASP A 1 70 ? 14.426 15.178 20.058 1.00 52.50 70 ASP A CA 1
ATOM 545 C C . ASP A 1 70 ? 14.434 16.711 20.057 1.00 52.50 70 ASP A C 1
ATOM 547 O O . ASP A 1 70 ? 15.470 17.357 20.239 1.00 52.50 70 ASP A O 1
ATOM 551 N N . ARG A 1 71 ? 13.262 17.318 19.849 1.00 49.44 71 ARG A N 1
ATOM 552 C CA . ARG A 1 71 ? 13.049 18.734 20.149 1.00 49.44 71 ARG A CA 1
ATOM 553 C C . ARG A 1 71 ? 12.849 18.825 21.660 1.00 49.44 71 ARG A C 1
ATOM 555 O O . ARG A 1 71 ? 11.752 18.597 22.161 1.00 49.44 71 ARG A O 1
ATOM 562 N N . LYS A 1 72 ? 13.935 19.079 22.389 1.00 45.03 72 LYS A N 1
ATOM 563 C CA . LYS A 1 72 ? 13.868 19.453 23.806 1.00 45.03 72 LYS A CA 1
ATOM 564 C C . LYS A 1 72 ? 13.130 20.798 23.912 1.00 45.03 72 LYS A C 1
ATOM 566 O O . LYS A 1 72 ? 13.359 21.655 23.058 1.00 45.03 72 LYS A O 1
ATOM 571 N N . LEU A 1 73 ? 12.228 20.898 24.897 1.00 46.25 73 LEU A N 1
ATOM 572 C CA . LEU A 1 73 ? 11.437 22.092 25.240 1.00 46.25 73 LEU A CA 1
ATOM 573 C C . LEU A 1 73 ? 12.257 23.388 25.188 1.00 46.25 73 LEU A C 1
ATOM 575 O O . LEU A 1 73 ? 13.390 23.369 25.722 1.00 46.25 73 LEU A O 1
#

InterPro domains:
  IPR013783 Immunoglobulin-like fold [G3DSA:2.60.40.10] (1-70)
  IPR036179 Immunoglobulin-like domain superfamily [SSF48726] (2-55)

Nearest PDB structures (foldseek):
  7odt-assembly1_a  TM=2.086E-01  e=5.146E+00  Homo sapiens

Secondary structure (DSSP, 8-state):
----EEEETTEEEE-TTTTTTEEEEEETTTEEEEEE-S--TTTT-S---------S-----------------

Mean predicted aligned error: 10.11 Å

pLDDT: mean 83.76, std 18.08, range [45.03, 98.0]

Radius of gyration: 15.84 Å; Cα contacts (8 Å, |Δi|>4): 74; chains: 1; bounding box: 39×32×38 Å

Foldseek 3Di:
DDDQWDADAQDTDGDPVNVVQWGKGDGLVPDIDIDGRHDDPPPNPDDDDDDHDDPDDDDPPPPPDPDPDDPDD

Solvent-accessible surface area (backbone atoms only — not comparable to full-atom values): 5186 Å² total; per-residue (Å²): 141,80,82,55,56,48,46,60,40,81,45,71,46,70,34,83,94,34,60,89,33,38,50,64,51,62,29,48,82,80,50,70,46,82,46,81,74,58,83,47,86,72,85,64,71,74,90,85,79,91,84,87,82,86,93,73,88,72,89,75,90,66,85,78,71,84,72,81,76,80,80,74,132

Sequence (73 aa):
MKLIGYAYYKTITMEKSFEKHFNVSGDGGKEAYLHLLSLRAPEDSAVYYCAASQHSDVEKLLSSTKTMSDRKL

Organism: Oncorhynchus mykiss (NCBI:txid8022)